Protein AF-A0A484GQF8-F1 (afdb_monomer)

Solvent-accessible surface area (backbone atoms only — not comparable to full-atom values): 5889 Å² total; per-residue (Å²): 137,86,90,86,85,80,86,82,73,81,69,83,78,73,81,80,77,76,72,71,57,75,66,56,55,52,52,53,52,53,53,52,52,58,55,53,76,70,54,70,72,72,78,61,75,83,69,74,68,73,72,71,95,64,81,67,92,70,77,82,72,65,57,96,90,39,71,72,84,86,70,85,74,83,72,89,81,85,80,133

Secondary structure (DSSP, 8-state):
----------PPPPP---PPPHHHHHHHHHHHHHHHTT-----SS--------PPPS--PPPBTTBPPP--PPPPP----

Mean predicted aligned error: 21.42 Å

Foldseek 3Di:
DDDDDDPPPPDPDDPPPPDPDPVVVVVVVVVVVVVVVPPPPPVDDPPPPPPDPDDPPDDADDDPNDRDDDDPDDDDDDDD

Sequence (80 aa):
TPPVESLNSLSPCPPSQESPDPCAMETELRALSRREEGQRWLDGPLRSESPEPRLSAFRPVMRNGVVPVFVPRPGPLIRS

Radius of gyration: 37.39 Å; Cα contacts (8 Å, |Δi|>4): 8; chains: 1; bounding box: 94×34×91 Å

pLDDT: mean 70.33, std 13.09, range [44.72, 91.12]

Structure (mmCIF, N/CA/C/O backbone):
data_AF-A0A484GQF8-F1
#
_entry.id   AF-A0A484GQF8-F1
#
loop_
_atom_site.group_PDB
_atom_site.id
_atom_site.type_symbol
_atom_site.label_atom_id
_atom_site.label_alt_id
_atom_site.label_comp_id
_atom_site.label_asym_id
_atom_site.label_entity_id
_atom_site.label_seq_id
_atom_site.pdbx_PDB_ins_code
_atom_site.Cartn_x
_atom_site.Cartn_y
_atom_site.Cartn_z
_atom_site.occupancy
_atom_site.B_iso_or_equiv
_atom_site.auth_seq_id
_atom_site.auth_comp_id
_atom_site.auth_asym_id
_atom_site.auth_atom_id
_atom_site.pdbx_PDB_model_num
ATOM 1 N N . THR A 1 1 ? -73.684 -10.770 71.238 1.00 44.72 1 THR A N 1
ATOM 2 C CA . THR A 1 1 ? -72.209 -10.639 71.295 1.00 44.72 1 THR A CA 1
ATOM 3 C C . THR A 1 1 ? -71.615 -12.007 71.009 1.00 44.72 1 THR A C 1
ATOM 5 O O . THR A 1 1 ? -72.139 -12.936 71.613 1.00 44.72 1 THR A O 1
ATOM 8 N N . PRO A 1 2 ? -70.605 -12.203 70.132 1.00 49.25 2 PRO A N 1
ATOM 9 C CA . PRO A 1 2 ? -69.782 -11.275 69.331 1.00 49.25 2 PRO A CA 1
ATOM 10 C C . PRO A 1 2 ? -69.976 -11.424 67.786 1.00 49.25 2 PRO A C 1
ATOM 12 O O . PRO A 1 2 ? -70.774 -12.261 67.364 1.00 49.25 2 PRO A O 1
ATOM 15 N N . PRO A 1 3 ? -69.311 -10.588 66.953 1.00 62.62 3 PRO A N 1
ATOM 16 C CA . PRO A 1 3 ? -69.278 -10.670 65.481 1.00 62.62 3 PRO A CA 1
ATOM 17 C C . PRO A 1 3 ? -68.069 -11.502 65.000 1.00 62.62 3 PRO A C 1
ATOM 19 O O . PRO A 1 3 ? -67.317 -11.943 65.863 1.00 62.62 3 PRO A O 1
ATOM 22 N N . VAL A 1 4 ? -67.886 -11.677 63.674 1.00 48.47 4 VAL A N 1
ATOM 23 C CA . VAL A 1 4 ? -66.596 -11.795 62.921 1.00 48.47 4 VAL A CA 1
ATOM 24 C C . VAL 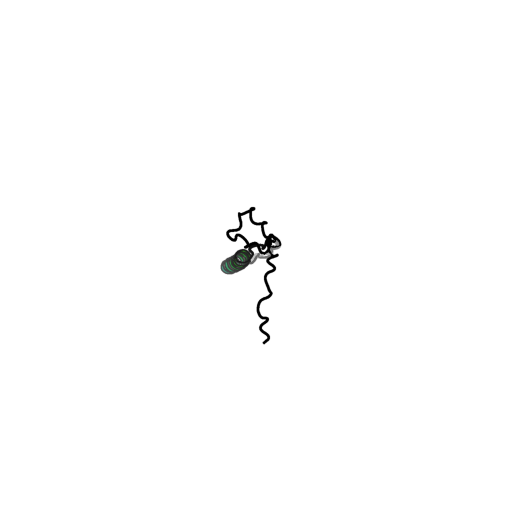A 1 4 ? -66.781 -12.682 61.672 1.00 48.47 4 VAL A C 1
ATOM 26 O O . VAL A 1 4 ? -67.126 -13.850 61.775 1.00 48.47 4 VAL A O 1
ATOM 29 N N . GLU A 1 5 ? -66.915 -12.059 60.497 1.00 50.44 5 GLU A N 1
ATOM 30 C CA . GLU A 1 5 ? -65.900 -11.922 59.426 1.00 50.44 5 GLU A CA 1
ATOM 31 C C . GLU A 1 5 ? -65.934 -13.077 58.418 1.00 50.44 5 GLU A C 1
ATOM 33 O O . GLU A 1 5 ? -65.683 -14.225 58.751 1.00 50.44 5 GLU A O 1
ATOM 38 N N . SER A 1 6 ? -66.155 -12.749 57.144 1.00 45.00 6 SER A N 1
ATOM 39 C CA . SER A 1 6 ? -65.387 -13.398 56.081 1.00 45.00 6 SER A CA 1
ATOM 40 C C . SER A 1 6 ? -65.352 -12.467 54.877 1.00 45.00 6 SER A C 1
ATOM 42 O O . SER A 1 6 ? -66.212 -12.495 53.995 1.00 45.00 6 SER A O 1
ATOM 44 N N . LEU A 1 7 ? -64.365 -11.574 54.894 1.00 49.88 7 LEU A N 1
ATOM 45 C CA . LEU A 1 7 ? -63.967 -10.752 53.760 1.00 49.88 7 LEU A CA 1
ATOM 46 C C . LEU A 1 7 ? -63.466 -11.678 52.643 1.00 49.88 7 LEU A C 1
ATOM 48 O O . LEU A 1 7 ? -62.274 -11.937 52.524 1.00 49.88 7 LEU A O 1
ATOM 52 N N . ASN A 1 8 ? -64.369 -12.175 51.799 1.00 50.72 8 ASN A N 1
ATOM 53 C CA . ASN A 1 8 ? -64.004 -12.841 50.547 1.00 50.72 8 ASN A CA 1
ATOM 54 C C . ASN A 1 8 ? -63.694 -11.806 49.454 1.00 50.72 8 ASN A C 1
ATOM 56 O O . ASN A 1 8 ? -64.248 -11.844 48.358 1.00 50.72 8 ASN A O 1
ATOM 60 N N . SER A 1 9 ? -62.783 -10.878 49.745 1.00 51.72 9 SER A N 1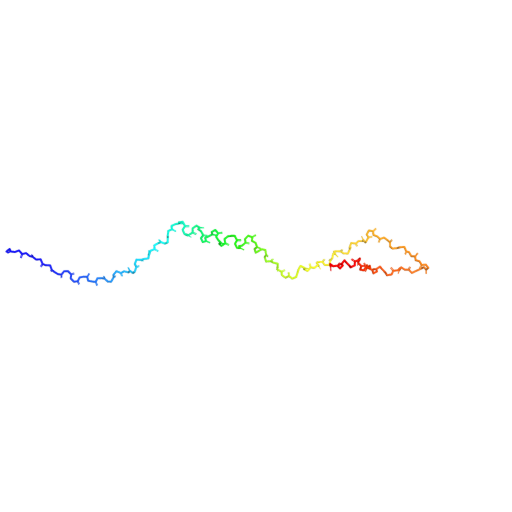
ATOM 61 C CA . SER A 1 9 ? -62.123 -10.050 48.736 1.00 51.72 9 SER A CA 1
ATOM 62 C C . SER A 1 9 ? -60.805 -10.713 48.337 1.00 51.72 9 SER A C 1
ATOM 64 O O . SER A 1 9 ? -59.722 -10.230 48.666 1.00 51.72 9 SER A O 1
ATOM 66 N N . LEU A 1 10 ? -60.883 -11.853 47.649 1.00 51.75 10 LEU A N 1
ATOM 67 C CA . LEU A 1 10 ? -59.719 -12.444 46.989 1.00 51.75 10 LEU A CA 1
ATOM 68 C C . LEU A 1 10 ? -59.452 -11.664 45.698 1.00 51.75 10 LEU A C 1
ATOM 70 O O . LEU A 1 10 ? -59.840 -12.069 44.606 1.00 51.75 10 LEU A O 1
ATOM 74 N N . SER A 1 11 ? -58.804 -10.510 45.844 1.00 58.34 11 SER A N 1
ATOM 75 C CA . SER A 1 11 ? -58.034 -9.928 44.749 1.00 58.34 11 SER A CA 1
ATOM 76 C C . SER A 1 11 ? -56.834 -10.843 44.492 1.00 58.34 11 SER A C 1
ATOM 78 O O . SER A 1 11 ? -56.113 -11.151 45.444 1.00 58.34 11 SER A O 1
ATOM 80 N N . PRO A 1 12 ? -56.560 -11.268 43.248 1.00 51.22 12 PRO A N 1
ATOM 81 C CA . PRO A 1 12 ? -55.286 -11.888 42.923 1.00 51.22 12 PRO A CA 1
ATOM 82 C C . PRO A 1 12 ? -54.183 -10.853 43.164 1.00 51.22 12 PRO A C 1
ATOM 84 O O . PRO A 1 12 ? -54.178 -9.794 42.533 1.00 51.22 12 PRO A O 1
ATOM 87 N N . CYS A 1 13 ? -53.272 -11.114 44.102 1.00 53.34 13 CYS A N 1
ATOM 88 C CA . CYS A 1 13 ? -52.032 -10.348 44.185 1.00 53.34 13 CYS A CA 1
ATOM 89 C C . CYS A 1 13 ? -51.286 -10.501 42.848 1.00 53.34 13 CYS A C 1
ATOM 91 O O . CYS A 1 13 ? -51.125 -11.637 42.390 1.00 53.34 13 CYS A O 1
ATOM 93 N N . PRO A 1 14 ? -50.818 -9.413 42.207 1.00 57.50 14 PRO A N 1
ATOM 94 C CA . PRO A 1 14 ? -49.879 -9.558 41.106 1.00 57.50 14 PRO A CA 1
ATOM 95 C C . PRO A 1 14 ? -48.604 -10.239 41.633 1.00 57.50 14 PRO A C 1
ATOM 97 O O . PRO A 1 14 ? -48.268 -10.066 42.811 1.00 57.50 14 PRO A O 1
ATOM 100 N N . PRO A 1 15 ? -47.900 -11.035 40.807 1.00 58.59 15 PRO A N 1
ATOM 101 C CA . PRO A 1 15 ? -46.644 -11.637 41.226 1.00 58.59 15 PRO A CA 1
ATOM 102 C C . PRO A 1 15 ? -45.703 -10.518 41.674 1.00 58.59 15 PRO A C 1
ATOM 104 O O . PRO A 1 15 ? -45.502 -9.548 40.943 1.00 58.59 15 PRO A O 1
ATOM 107 N N . SER A 1 16 ? -45.176 -10.636 42.894 1.00 56.38 16 SER A N 1
ATOM 108 C CA . SER A 1 16 ? -44.167 -9.720 43.412 1.00 56.38 16 SER A CA 1
ATOM 109 C C . SER A 1 16 ? -42.992 -9.750 42.445 1.00 56.38 16 SER A C 1
AT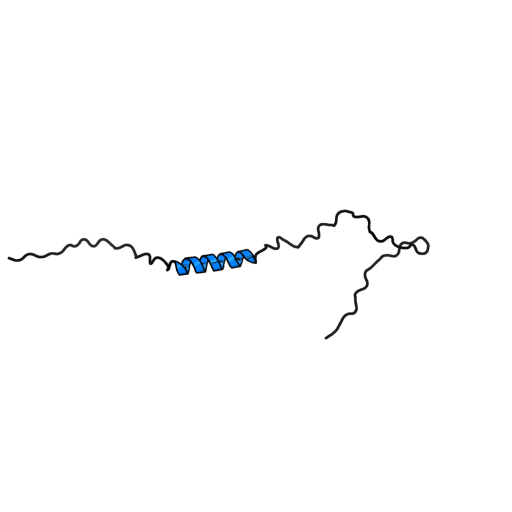OM 111 O O . SER A 1 16 ? -42.279 -10.748 42.360 1.00 56.38 16 SER A O 1
ATOM 113 N N . GLN A 1 17 ? -42.838 -8.685 41.663 1.00 60.44 17 GLN A N 1
ATOM 114 C CA . GLN A 1 17 ? -41.655 -8.472 40.852 1.00 60.44 17 GLN A CA 1
ATOM 115 C C . GLN A 1 17 ? -40.530 -8.196 41.845 1.00 60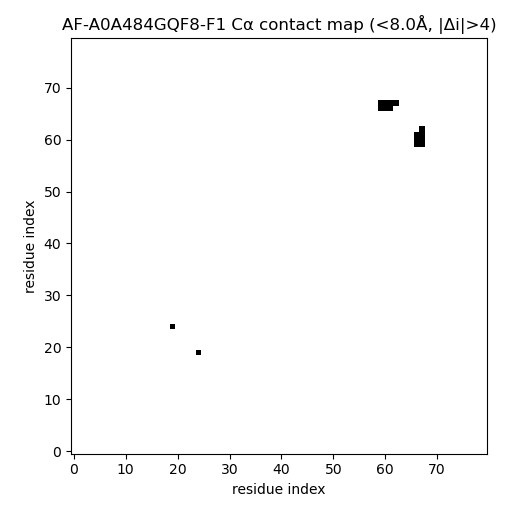.44 17 GLN A C 1
ATOM 117 O O . GLN A 1 17 ? -40.381 -7.075 42.323 1.00 60.44 17 GLN A O 1
ATOM 122 N N . GLU A 1 18 ? -39.824 -9.255 42.244 1.00 61.88 18 GLU A N 1
ATOM 123 C CA . GLU A 1 18 ? -38.608 -9.154 43.040 1.00 61.88 18 GLU A CA 1
ATOM 124 C C . GLU A 1 18 ? -37.668 -8.229 42.271 1.00 61.88 18 GLU A C 1
ATOM 126 O O . GLU A 1 18 ? -37.189 -8.562 41.185 1.00 61.88 18 GLU A O 1
ATOM 131 N N . SER A 1 19 ? -37.524 -6.999 42.766 1.00 64.75 19 SER A N 1
ATOM 132 C CA . SER A 1 19 ? -36.605 -6.042 42.176 1.00 64.75 19 SER A CA 1
ATOM 133 C C . SER A 1 19 ? -35.216 -6.654 42.313 1.00 64.75 19 SER A C 1
ATOM 135 O O . SER A 1 19 ? -34.826 -6.945 43.450 1.00 64.75 19 SER A O 1
ATOM 137 N N . PRO A 1 20 ? -34.486 -6.885 41.208 1.00 66.06 20 PRO A N 1
ATOM 138 C CA . PRO A 1 20 ? -33.128 -7.387 41.310 1.00 66.06 20 PRO A CA 1
ATOM 139 C C . PRO A 1 20 ? -32.340 -6.456 42.231 1.00 66.06 20 PRO A C 1
ATOM 141 O O . PRO A 1 20 ? -32.552 -5.239 42.211 1.00 66.06 20 PRO A O 1
ATOM 144 N N . ASP A 1 21 ? -31.477 -7.037 43.065 1.00 72.69 21 ASP A N 1
ATOM 145 C CA . ASP A 1 21 ? -30.587 -6.273 43.936 1.00 72.69 21 ASP A CA 1
ATOM 146 C C . ASP A 1 21 ? -29.939 -5.144 43.107 1.00 72.69 21 ASP A C 1
ATOM 148 O O . ASP A 1 21 ? -29.417 -5.425 42.022 1.00 72.69 21 ASP A O 1
ATOM 152 N N . PRO A 1 22 ? -29.983 -3.871 43.538 1.00 75.19 22 PRO A N 1
ATOM 153 C CA . PRO A 1 22 ? -29.367 -2.767 42.801 1.00 75.19 22 PRO A CA 1
ATOM 154 C C . PRO A 1 22 ? -27.904 -3.040 42.399 1.00 75.19 22 PRO A C 1
ATOM 156 O O . PRO A 1 22 ? -27.459 -2.567 41.352 1.00 75.19 22 PRO A O 1
ATOM 159 N N . CYS A 1 23 ? -27.174 -3.860 43.165 1.00 76.31 23 CYS A N 1
ATOM 160 C CA . CYS A 1 23 ? -25.815 -4.305 42.834 1.00 76.31 23 CYS A CA 1
ATOM 161 C C . CYS A 1 23 ? -25.757 -5.315 41.661 1.00 76.31 23 CYS A C 1
ATOM 163 O O . CYS A 1 23 ? -24.799 -5.338 40.877 1.00 76.31 23 CYS A O 1
ATOM 165 N N . ALA A 1 24 ? -26.801 -6.129 41.481 1.00 79.12 24 ALA A N 1
ATOM 166 C CA . ALA A 1 24 ? -26.921 -7.054 40.355 1.00 79.12 24 ALA A CA 1
ATOM 167 C C . ALA A 1 24 ? -27.059 -6.297 39.025 1.00 79.12 24 ALA A C 1
ATOM 169 O O . ALA A 1 24 ? -26.396 -6.650 38.047 1.00 79.12 24 ALA A O 1
ATOM 170 N N . MET A 1 25 ? -27.832 -5.203 39.011 1.00 77.75 25 MET A N 1
ATOM 171 C CA . MET A 1 25 ? -27.950 -4.328 37.839 1.00 77.75 25 MET A CA 1
ATOM 172 C C . MET A 1 25 ? -26.617 -3.659 37.479 1.00 77.75 25 MET A C 1
ATOM 174 O O . MET A 1 25 ? -26.262 -3.599 36.303 1.00 77.75 25 MET A O 1
ATOM 178 N N . GLU A 1 26 ? -25.841 -3.195 38.466 1.00 79.56 26 GLU A N 1
ATOM 179 C CA . GLU A 1 26 ? -24.511 -2.620 38.211 1.00 79.56 26 GLU A CA 1
ATOM 180 C C . GLU A 1 26 ? -23.574 -3.646 37.552 1.00 79.56 26 GLU A C 1
ATOM 182 O O . GLU A 1 26 ? -22.861 -3.329 36.597 1.00 79.56 26 GLU A O 1
ATOM 187 N N . THR A 1 27 ? -23.609 -4.895 38.022 1.00 84.25 27 THR A N 1
ATOM 188 C CA . THR A 1 27 ? -22.755 -5.980 37.520 1.00 84.25 27 THR A CA 1
ATOM 189 C C . THR A 1 27 ? -23.083 -6.345 36.073 1.00 84.25 27 THR A C 1
ATOM 191 O O . THR A 1 27 ? -22.172 -6.520 35.260 1.00 84.25 27 THR A O 1
ATOM 194 N N . GLU A 1 28 ? -24.367 -6.417 35.725 1.00 84.75 28 GLU A N 1
ATOM 195 C CA . GLU A 1 28 ? -24.816 -6.677 34.356 1.00 84.75 28 GLU A CA 1
ATOM 196 C C . GLU A 1 28 ? -24.396 -5.546 33.407 1.00 84.75 28 GLU A C 1
ATOM 198 O O . GLU A 1 28 ? -23.797 -5.801 32.358 1.00 84.75 28 GLU A O 1
ATOM 203 N N . LEU A 1 29 ? -24.596 -4.288 33.815 1.00 81.88 29 LEU A N 1
ATOM 204 C CA . LEU A 1 29 ? -24.176 -3.120 33.036 1.00 81.88 29 LEU A CA 1
ATOM 205 C C . LEU A 1 29 ? -22.653 -3.070 32.847 1.00 81.88 29 LEU A C 1
ATOM 207 O O . LEU A 1 29 ? -22.1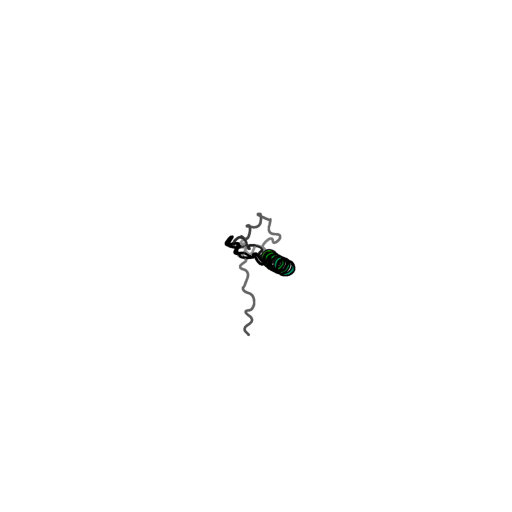70 -2.785 31.750 1.00 81.88 29 LEU A O 1
ATOM 211 N N . ARG A 1 30 ? -21.879 -3.413 33.881 1.00 82.06 30 ARG A N 1
ATOM 212 C CA . ARG A 1 30 ? -20.409 -3.509 33.817 1.00 82.06 30 ARG A CA 1
ATOM 213 C C . ARG A 1 30 ? -19.933 -4.651 32.920 1.00 82.06 30 ARG A C 1
ATOM 215 O O . ARG A 1 30 ? -18.889 -4.529 32.279 1.00 82.06 30 ARG A O 1
ATOM 222 N N . ALA A 1 31 ? -20.660 -5.765 32.871 1.00 81.19 31 ALA A N 1
ATOM 223 C CA . ALA A 1 31 ? -20.348 -6.882 31.982 1.00 81.19 31 ALA A CA 1
ATOM 224 C C . ALA A 1 31 ? -20.619 -6.527 30.510 1.00 81.19 31 ALA A C 1
ATOM 226 O O . ALA A 1 31 ? -19.798 -6.842 29.644 1.00 81.19 31 ALA A O 1
ATOM 227 N N . LEU A 1 32 ? -21.724 -5.826 30.230 1.00 77.94 32 LEU A N 1
ATOM 228 C CA . LEU A 1 32 ? -22.060 -5.325 28.894 1.00 77.94 32 LEU A CA 1
ATOM 229 C C . LEU A 1 32 ? -21.049 -4.276 28.409 1.00 77.94 32 LEU A C 1
ATOM 231 O O . LEU A 1 32 ? -20.538 -4.402 27.297 1.00 77.94 32 LEU A O 1
ATOM 235 N N . SER A 1 33 ? -20.659 -3.321 29.259 1.00 72.50 33 SER A N 1
ATOM 236 C CA . SER A 1 33 ? -19.685 -2.285 28.885 1.00 72.50 33 SER A CA 1
ATOM 237 C C . SER A 1 33 ? -18.305 -2.867 28.549 1.00 72.50 33 SER A C 1
ATOM 239 O O . SER A 1 33 ? -17.657 -2.440 27.597 1.00 72.50 33 SER A O 1
ATOM 241 N N . A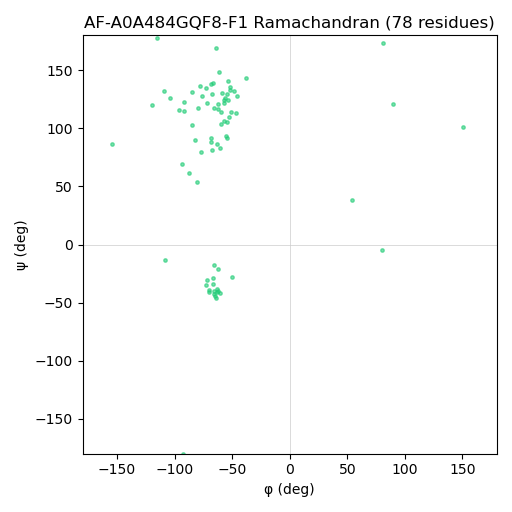RG A 1 34 ? -17.856 -3.895 29.289 1.00 71.75 34 ARG A N 1
ATOM 242 C CA . ARG A 1 34 ? -16.590 -4.600 29.008 1.00 71.75 34 ARG A CA 1
ATOM 243 C C . ARG A 1 34 ? -16.617 -5.380 27.695 1.00 71.75 34 ARG A C 1
ATOM 245 O O . ARG A 1 34 ? -15.568 -5.586 27.089 1.00 71.75 34 ARG A O 1
ATOM 252 N N . ARG A 1 35 ? -17.795 -5.839 27.263 1.00 65.69 35 ARG A N 1
ATOM 253 C CA . ARG A 1 35 ? -17.972 -6.530 25.980 1.00 65.69 35 ARG A CA 1
ATOM 254 C C . ARG A 1 35 ? -17.803 -5.567 24.807 1.00 65.69 35 ARG A C 1
ATOM 256 O O . ARG A 1 35 ? -17.183 -5.940 23.816 1.00 65.69 35 ARG A O 1
ATOM 263 N N . GLU A 1 36 ? -18.302 -4.342 24.936 1.00 63.72 36 GLU A N 1
ATOM 264 C CA . GLU A 1 36 ? -18.173 -3.294 23.917 1.00 63.72 36 GLU A CA 1
ATOM 265 C C . GLU A 1 36 ? -16.749 -2.724 23.838 1.00 63.72 36 GLU A C 1
ATOM 267 O O . GLU A 1 36 ? -16.252 -2.474 22.742 1.00 63.72 36 GLU A O 1
ATOM 272 N N . GLU A 1 37 ? -16.038 -2.620 24.965 1.00 62.19 37 GLU A N 1
ATOM 273 C CA . GLU A 1 37 ? -14.686 -2.035 25.040 1.00 62.19 37 GLU A CA 1
ATOM 274 C C . GLU A 1 37 ? -13.602 -2.844 24.285 1.00 62.19 37 GLU A C 1
ATOM 276 O O . GLU A 1 37 ? -12.543 -2.318 23.945 1.00 62.19 37 GLU A O 1
ATOM 281 N N . GLY A 1 38 ? -13.869 -4.116 23.962 1.00 59.09 38 GLY A N 1
ATOM 282 C CA . GLY A 1 38 ? -13.009 -4.967 23.124 1.00 59.09 38 GLY A CA 1
ATOM 283 C C . GLY A 1 38 ? -13.568 -5.254 21.727 1.00 59.09 38 GLY A C 1
ATOM 284 O O . GLY A 1 38 ? -12.833 -5.715 20.851 1.00 59.09 38 GLY A O 1
ATOM 285 N N . GLN A 1 39 ? -14.847 -4.959 21.491 1.00 59.06 39 GLN A N 1
ATOM 286 C CA . GLN A 1 39 ? -15.486 -5.080 20.185 1.00 59.06 39 GLN A CA 1
ATOM 287 C C . GLN A 1 39 ? -15.279 -3.792 19.393 1.00 59.06 39 GLN A C 1
ATOM 289 O O . GLN A 1 39 ? -16.222 -3.147 18.937 1.00 59.06 39 GLN A O 1
ATOM 294 N N . ARG A 1 40 ? -14.010 -3.452 19.126 1.00 61.41 40 ARG A N 1
ATOM 295 C CA . ARG A 1 40 ? -13.744 -2.803 17.845 1.00 61.41 40 ARG A CA 1
ATOM 296 C C . ARG A 1 40 ? -14.199 -3.821 16.812 1.00 61.41 40 ARG A C 1
ATOM 298 O O . ARG A 1 40 ? -13.568 -4.862 16.636 1.00 61.41 40 ARG A O 1
ATOM 305 N N . TRP A 1 41 ? -15.353 -3.586 16.210 1.00 58.44 41 TRP A N 1
ATOM 306 C CA . TRP A 1 41 ? -15.718 -4.292 15.002 1.00 58.44 41 TRP A CA 1
ATOM 307 C C . TRP A 1 41 ? -14.526 -4.073 14.072 1.00 58.44 41 TRP A C 1
ATOM 309 O O . TRP A 1 41 ? -14.213 -2.942 13.697 1.00 58.44 41 TRP A O 1
ATOM 319 N N . LEU A 1 42 ? -13.754 -5.133 13.827 1.00 61.59 42 LEU A N 1
ATOM 320 C CA . LEU A 1 42 ? -12.862 -5.175 12.683 1.00 61.59 42 LEU A CA 1
ATOM 321 C C . LEU A 1 42 ? -13.825 -5.211 11.503 1.00 61.59 42 LEU A C 1
ATOM 323 O O . LEU A 1 42 ? -14.242 -6.282 11.066 1.00 61.59 42 LEU A O 1
ATOM 327 N N . ASP A 1 43 ? -14.319 -4.028 11.147 1.00 55.44 43 ASP A N 1
ATOM 328 C CA . ASP A 1 43 ? -15.308 -3.821 10.109 1.00 55.44 43 ASP A CA 1
ATOM 329 C C . ASP A 1 43 ? -14.632 -4.148 8.781 1.00 55.44 43 ASP A C 1
ATOM 331 O O . ASP A 1 43 ? -13.944 -3.337 8.162 1.00 55.44 43 ASP A O 1
ATOM 335 N N . GLY A 1 44 ? -14.719 -5.428 8.435 1.00 63.53 44 GLY A N 1
ATOM 336 C CA . GLY A 1 44 ? -14.132 -6.009 7.246 1.00 63.53 44 GLY A CA 1
ATOM 337 C C . GLY A 1 44 ? -12.641 -6.349 7.358 1.00 63.53 44 GLY A C 1
ATOM 338 O O . GLY A 1 44 ? -11.961 -6.039 8.342 1.00 63.53 44 GLY A O 1
ATOM 339 N N . PRO A 1 45 ? -12.099 -7.013 6.316 1.00 64.00 45 PRO A N 1
ATOM 340 C CA . PRO A 1 45 ? -10.660 -7.049 6.109 1.00 64.00 45 PRO A CA 1
ATOM 341 C C . PRO A 1 45 ? -10.172 -5.612 6.221 1.00 64.00 45 PRO A C 1
ATOM 343 O O . PRO A 1 45 ? -10.780 -4.747 5.589 1.00 64.00 45 PRO A O 1
ATOM 346 N N . LEU A 1 46 ? -9.108 -5.365 6.993 1.00 61.12 46 LEU A N 1
ATOM 347 C CA . LEU A 1 46 ? -8.374 -4.108 6.934 1.00 61.12 46 LEU A CA 1
ATOM 348 C C . LEU A 1 46 ? -7.991 -3.950 5.467 1.00 61.12 46 LEU A C 1
ATOM 350 O O . LEU A 1 46 ? -7.024 -4.554 4.998 1.00 61.12 46 LEU A O 1
ATOM 354 N N . ARG A 1 47 ? -8.840 -3.268 4.697 1.00 57.53 47 ARG A N 1
ATOM 355 C CA . ARG A 1 47 ? -8.573 -2.999 3.305 1.00 57.53 47 ARG A CA 1
ATOM 356 C C . ARG A 1 47 ? -7.286 -2.229 3.415 1.00 57.53 47 ARG A C 1
ATOM 358 O O . ARG A 1 47 ? -7.255 -1.186 4.059 1.00 57.53 47 ARG A O 1
ATOM 365 N N . SER A 1 48 ? -6.207 -2.811 2.901 1.00 62.88 48 SER A N 1
ATOM 366 C CA . SER A 1 48 ? -5.035 -2.035 2.572 1.00 62.88 48 SER A CA 1
ATOM 367 C C . SER A 1 48 ? -5.586 -0.980 1.631 1.00 62.88 48 SER A C 1
ATOM 369 O O . SER A 1 48 ? -5.832 -1.262 0.455 1.00 62.88 48 SER A O 1
ATOM 371 N N . GLU A 1 49 ? -5.951 0.168 2.191 1.00 57.25 49 GLU A N 1
ATOM 372 C CA . GLU A 1 49 ? -6.154 1.384 1.448 1.00 57.25 49 GLU A CA 1
ATOM 373 C C . GLU A 1 49 ? -4.919 1.424 0.572 1.00 57.25 49 GLU A C 1
ATOM 375 O O . GLU A 1 49 ? -3.796 1.340 1.083 1.00 57.25 49 GLU A O 1
ATOM 380 N N . SER A 1 50 ? -5.131 1.278 -0.739 1.00 64.44 50 SER A N 1
ATOM 381 C CA . SER A 1 50 ? -4.025 1.338 -1.677 1.00 64.44 50 SER A CA 1
ATOM 382 C C . SER A 1 50 ? -3.326 2.630 -1.307 1.00 64.44 50 SER A C 1
ATOM 384 O O . SER A 1 50 ? -3.987 3.664 -1.414 1.00 64.44 50 SER A O 1
ATOM 386 N N . PRO A 1 51 ? -2.082 2.585 -0.793 1.00 67.88 51 PRO A N 1
ATOM 387 C CA . PRO A 1 51 ? -1.438 3.797 -0.334 1.00 67.88 51 PRO A CA 1
ATOM 388 C C . PRO A 1 51 ? -1.540 4.792 -1.481 1.00 67.88 51 PRO A C 1
ATOM 390 O O . PRO A 1 51 ? -1.347 4.383 -2.636 1.00 67.88 51 PRO A O 1
ATOM 393 N N . GLU A 1 52 ? -1.896 6.051 -1.187 1.00 69.62 52 GLU A N 1
ATOM 394 C CA . GLU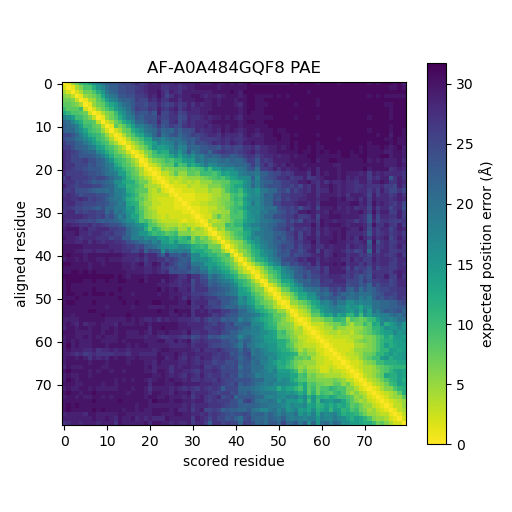 A 1 52 ? -1.830 7.126 -2.179 1.00 69.62 52 GLU A CA 1
ATOM 395 C C . GLU A 1 52 ? -0.572 6.921 -3.030 1.00 69.62 52 GLU A C 1
ATOM 397 O O . GLU A 1 52 ? 0.444 6.501 -2.459 1.00 69.62 52 GLU A O 1
ATOM 402 N N . PRO A 1 53 ? -0.586 7.204 -4.346 1.00 68.88 53 PRO A N 1
ATOM 403 C CA . PRO A 1 53 ? 0.590 7.064 -5.196 1.00 68.88 53 PRO A CA 1
ATOM 404 C C . PRO A 1 53 ? 1.721 7.972 -4.690 1.00 68.88 53 PRO A C 1
ATOM 406 O O . PRO A 1 53 ? 1.916 9.102 -5.128 1.00 68.88 53 PRO A O 1
ATOM 409 N N . ARG A 1 54 ? 2.462 7.489 -3.699 1.00 71.12 54 ARG A N 1
ATOM 410 C CA . ARG A 1 54 ? 3.599 8.152 -3.096 1.00 71.12 54 ARG A CA 1
ATOM 411 C C . ARG A 1 54 ? 4.780 7.803 -3.965 1.00 71.12 54 ARG A C 1
ATOM 413 O O . ARG A 1 54 ? 5.009 6.638 -4.291 1.00 71.12 54 ARG A O 1
ATOM 420 N N . LEU A 1 55 ? 5.536 8.825 -4.338 1.00 75.50 55 LEU A N 1
ATOM 421 C CA . LEU A 1 55 ? 6.799 8.612 -5.020 1.00 75.50 55 LEU A CA 1
ATOM 422 C C . LEU A 1 55 ? 7.665 7.721 -4.124 1.00 75.50 55 LEU A C 1
ATOM 424 O O . LEU A 1 55 ? 7.910 8.046 -2.962 1.00 75.50 55 LEU A O 1
ATOM 428 N N . SER A 1 56 ? 8.073 6.568 -4.657 1.00 75.44 56 SER A N 1
ATOM 429 C CA . SER A 1 56 ? 8.975 5.656 -3.961 1.00 75.44 56 SER A CA 1
ATOM 430 C C . SER A 1 56 ? 10.227 6.424 -3.536 1.00 75.44 56 SER A C 1
ATOM 432 O O . SER A 1 56 ? 10.910 7.008 -4.377 1.00 75.44 56 SER A O 1
ATOM 434 N N . ALA A 1 57 ? 10.557 6.396 -2.240 1.00 84.56 57 ALA A N 1
ATOM 435 C CA . ALA A 1 57 ? 11.825 6.931 -1.734 1.00 84.56 57 ALA A CA 1
ATOM 436 C C . ALA A 1 57 ? 13.036 6.181 -2.324 1.00 84.56 57 ALA A C 1
ATOM 438 O O . ALA A 1 57 ? 14.151 6.698 -2.361 1.00 84.56 57 ALA A O 1
ATOM 439 N N . PHE A 1 58 ? 12.808 4.962 -2.816 1.00 77.75 58 PHE A N 1
ATOM 440 C CA . PHE A 1 58 ? 13.801 4.151 -3.495 1.00 77.75 58 PHE A CA 1
ATOM 441 C C . PHE A 1 58 ? 13.742 4.390 -5.000 1.00 77.75 58 PHE A C 1
ATOM 443 O O . PHE A 1 58 ? 12.716 4.151 -5.644 1.00 77.75 58 PHE A O 1
ATOM 450 N N . ARG A 1 59 ? 14.874 4.799 -5.573 1.00 81.00 59 ARG A N 1
ATOM 451 C CA . ARG A 1 59 ? 15.097 4.791 -7.021 1.00 81.00 59 ARG A CA 1
ATOM 452 C C . ARG A 1 59 ? 15.849 3.507 -7.379 1.00 81.00 59 ARG A C 1
ATOM 454 O O . ARG A 1 59 ? 16.974 3.341 -6.907 1.00 81.00 59 ARG A O 1
ATOM 461 N N . PRO A 1 60 ? 15.268 2.585 -8.165 1.00 83.88 60 PRO A N 1
ATOM 462 C CA . PRO A 1 60 ? 15.961 1.357 -8.518 1.00 83.88 60 PRO A CA 1
ATOM 463 C C . PRO A 1 60 ? 17.147 1.656 -9.440 1.00 83.88 60 PRO A C 1
ATOM 465 O O . PRO A 1 60 ? 17.052 2.467 -10.363 1.00 83.88 60 PRO A O 1
ATOM 468 N N . VAL A 1 61 ? 18.269 0.983 -9.194 1.00 85.06 61 VAL A N 1
ATOM 469 C CA . VAL A 1 61 ? 19.457 1.080 -10.047 1.00 85.06 61 VAL A CA 1
ATOM 470 C C . VAL A 1 61 ? 19.222 0.268 -11.320 1.00 85.06 61 VAL A C 1
ATOM 472 O O . VAL A 1 61 ? 18.867 -0.910 -11.258 1.00 85.06 61 VAL A O 1
ATOM 475 N N . MET A 1 62 ? 19.428 0.894 -12.478 1.00 90.44 62 MET A N 1
ATOM 476 C CA . MET A 1 62 ? 19.333 0.227 -13.777 1.00 90.44 62 MET A CA 1
ATOM 477 C C . MET A 1 62 ? 20.591 -0.600 -14.045 1.00 90.44 62 MET A C 1
ATOM 479 O O . MET A 1 62 ? 21.709 -0.123 -13.854 1.00 90.44 62 MET A O 1
ATOM 483 N N . ARG A 1 63 ? 20.420 -1.819 -14.557 1.00 87.50 63 ARG A N 1
ATOM 484 C CA . ARG A 1 63 ? 21.515 -2.667 -15.040 1.00 87.50 63 ARG A CA 1
ATOM 485 C C . ARG A 1 63 ? 21.279 -2.957 -16.516 1.00 87.50 63 ARG A C 1
ATOM 487 O O . ARG A 1 63 ? 20.252 -3.524 -16.867 1.00 87.50 63 ARG A O 1
ATOM 494 N N . ASN A 1 64 ? 22.216 -2.560 -17.379 1.00 90.56 64 ASN A N 1
ATOM 495 C CA . ASN A 1 64 ? 22.112 -2.728 -18.838 1.00 90.56 64 ASN A CA 1
ATOM 496 C C . ASN A 1 64 ? 20.821 -2.129 -19.436 1.00 90.56 64 ASN A C 1
ATOM 498 O O . ASN A 1 64 ? 20.195 -2.732 -20.300 1.00 90.56 64 ASN A O 1
ATOM 502 N N . GLY A 1 65 ? 20.378 -0.972 -18.935 1.00 91.12 65 GLY A N 1
ATOM 503 C CA . GLY A 1 65 ? 19.137 -0.336 -19.397 1.00 91.12 65 GLY A CA 1
ATOM 504 C C . GLY A 1 65 ? 17.849 -0.925 -18.807 1.00 91.12 65 GLY A C 1
ATOM 505 O O . GLY A 1 65 ? 16.779 -0.371 -19.038 1.00 91.12 65 GLY A O 1
ATOM 506 N N . VAL A 1 66 ? 17.931 -1.998 -18.013 1.00 89.31 66 VAL A N 1
ATOM 507 C CA . VAL A 1 66 ? 16.768 -2.684 -17.435 1.00 89.31 66 VAL A CA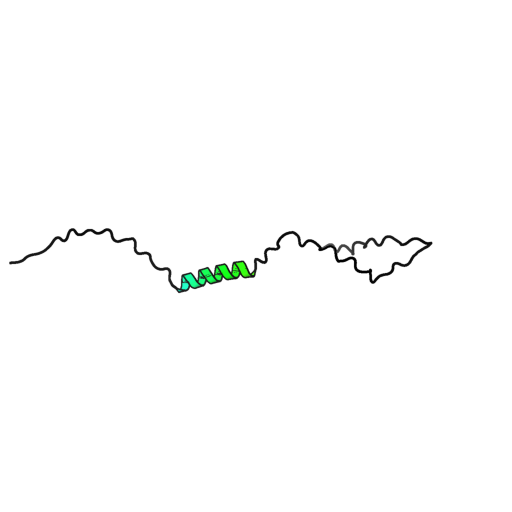 1
ATOM 508 C C . VAL A 1 66 ? 16.691 -2.428 -15.930 1.00 89.31 66 VAL A C 1
ATOM 510 O O . VAL A 1 66 ? 17.682 -2.570 -15.208 1.00 89.31 66 VAL A O 1
ATOM 513 N N . VAL A 1 67 ? 15.504 -2.057 -15.444 1.00 86.44 67 VAL A N 1
ATOM 514 C CA . VAL A 1 67 ? 15.199 -2.023 -14.007 1.00 86.44 67 VAL A CA 1
ATOM 515 C C . VAL A 1 67 ? 14.901 -3.456 -13.551 1.00 86.44 67 VAL A C 1
ATOM 517 O O . VAL A 1 67 ? 13.953 -4.057 -14.058 1.00 86.44 67 VAL A O 1
ATOM 520 N N . PRO A 1 68 ? 15.686 -4.040 -12.630 1.00 82.69 68 PRO A N 1
ATOM 521 C CA . PRO A 1 68 ? 15.413 -5.384 -12.140 1.00 82.69 68 PRO A CA 1
ATOM 522 C C . PRO A 1 68 ? 14.101 -5.412 -11.348 1.00 82.69 68 PRO A C 1
ATOM 524 O O . PRO A 1 68 ? 13.827 -4.517 -10.547 1.00 82.69 68 PRO A O 1
ATOM 527 N N . VAL A 1 69 ? 13.307 -6.468 -11.542 1.00 81.75 69 VAL A N 1
ATOM 528 C CA . VAL A 1 69 ? 12.094 -6.698 -10.748 1.00 81.75 69 VAL A CA 1
ATOM 529 C C . VAL A 1 69 ? 12.507 -6.959 -9.302 1.00 81.75 69 VAL A C 1
ATOM 531 O O . VAL A 1 69 ? 13.210 -7.928 -9.008 1.00 81.75 69 VAL A O 1
ATOM 534 N N . PHE A 1 70 ? 12.075 -6.090 -8.391 1.00 74.44 70 PHE A N 1
ATOM 535 C CA . PHE A 1 70 ? 12.296 -6.281 -6.965 1.00 74.44 70 PHE A CA 1
ATOM 536 C C . PHE A 1 70 ? 11.232 -7.229 -6.412 1.00 74.44 70 PHE A C 1
ATOM 538 O O . PHE A 1 70 ? 10.155 -6.808 -5.997 1.00 74.44 70 PHE A O 1
ATOM 545 N N . VAL A 1 71 ? 11.529 -8.527 -6.437 1.00 80.44 71 VAL A N 1
ATOM 546 C CA . VAL A 1 71 ? 10.737 -9.528 -5.719 1.00 80.44 71 VAL A CA 1
ATOM 547 C C . VAL A 1 71 ? 11.365 -9.691 -4.334 1.00 80.44 71 VAL A C 1
ATOM 549 O O . VAL A 1 71 ? 12.523 -10.121 -4.260 1.00 80.44 71 VAL A O 1
ATOM 552 N N . PRO A 1 72 ? 10.675 -9.333 -3.234 1.00 79.00 72 PRO A N 1
ATOM 553 C CA . PRO A 1 72 ? 11.199 -9.585 -1.898 1.00 79.00 72 PRO A CA 1
ATOM 554 C C . PRO A 1 72 ? 11.472 -11.084 -1.751 1.00 79.00 72 PRO A C 1
ATOM 556 O O . PRO A 1 72 ? 10.600 -11.917 -2.001 1.00 79.00 72 PRO A O 1
ATOM 559 N N . ARG A 1 73 ? 12.710 -11.441 -1.393 1.00 83.25 73 ARG A N 1
ATOM 560 C CA . ARG A 1 73 ? 13.058 -12.843 -1.158 1.00 83.25 73 ARG A CA 1
ATOM 561 C C . ARG A 1 73 ? 12.427 -13.281 0.164 1.00 83.25 73 ARG A C 1
ATOM 563 O O . ARG A 1 73 ? 12.557 -12.538 1.139 1.00 83.25 73 ARG A O 1
ATOM 570 N N . PRO A 1 74 ? 11.782 -14.458 0.226 1.00 84.31 74 PRO A N 1
ATOM 571 C CA . PRO A 1 74 ? 11.356 -15.030 1.494 1.00 84.31 74 PRO A CA 1
ATOM 572 C C . PRO A 1 74 ? 12.539 -15.064 2.466 1.00 84.31 74 PRO A C 1
ATOM 574 O O . PRO A 1 74 ? 13.647 -15.451 2.084 1.00 84.31 74 PRO A O 1
ATOM 577 N N . GLY A 1 75 ? 12.315 -14.613 3.700 1.00 86.00 75 GLY A N 1
ATOM 578 C CA . GLY A 1 75 ? 13.325 -14.692 4.751 1.00 86.00 75 GLY A CA 1
ATOM 579 C C . GLY A 1 75 ? 13.664 -16.147 5.106 1.00 86.00 75 GLY A C 1
ATOM 580 O O . GLY A 1 75 ? 12.960 -17.069 4.683 1.00 86.00 75 GLY A O 1
ATOM 581 N N . PRO A 1 76 ? 14.730 -16.377 5.890 1.00 87.56 76 PRO A N 1
ATOM 582 C CA . PRO A 1 76 ? 15.065 -17.709 6.379 1.00 87.56 76 PRO A CA 1
ATOM 583 C C . PRO A 1 76 ? 13.876 -18.332 7.118 1.00 87.56 76 PRO A C 1
ATOM 585 O O . PRO A 1 76 ? 13.290 -17.713 8.005 1.00 87.56 76 PRO A O 1
ATOM 588 N N . LEU A 1 77 ? 13.524 -19.564 6.754 1.00 85.75 77 LEU A N 1
ATOM 589 C CA . LEU A 1 77 ? 12.437 -20.306 7.384 1.00 85.75 77 LEU A CA 1
ATOM 590 C C . LEU A 1 77 ? 12.999 -21.003 8.630 1.00 85.75 77 LEU A C 1
ATOM 592 O O . LEU A 1 77 ? 13.718 -21.996 8.516 1.00 85.75 77 LEU A O 1
ATOM 596 N N . ILE A 1 78 ? 12.729 -20.452 9.816 1.00 87.56 78 ILE A N 1
ATOM 597 C CA . ILE A 1 78 ? 13.126 -21.076 11.086 1.00 87.56 78 ILE A CA 1
ATOM 598 C C . ILE A 1 78 ? 12.227 -22.301 11.300 1.00 87.56 78 ILE A C 1
ATOM 600 O O . ILE A 1 78 ? 11.004 -22.173 11.318 1.00 87.56 78 ILE A O 1
ATOM 604 N N . ARG A 1 79 ? 12.823 -23.490 11.432 1.00 88.44 79 ARG A N 1
ATOM 605 C CA . ARG A 1 79 ? 12.119 -24.736 11.775 1.00 88.44 79 ARG A CA 1
ATOM 606 C C . ARG A 1 79 ? 12.408 -25.054 13.245 1.00 88.44 79 ARG A C 1
ATOM 608 O O . ARG A 1 79 ? 13.577 -25.061 13.620 1.00 88.44 79 ARG A O 1
ATOM 615 N N . SER A 1 80 ? 11.351 -25.242 14.039 1.00 82.12 80 SER A N 1
ATOM 616 C CA . SER A 1 80 ? 11.397 -25.662 15.450 1.00 82.12 80 SER A CA 1
ATOM 617 C C . SER A 1 80 ? 11.751 -27.133 15.598 1.00 82.12 80 SER A C 1
ATOM 619 O O . SER A 1 80 ? 11.213 -2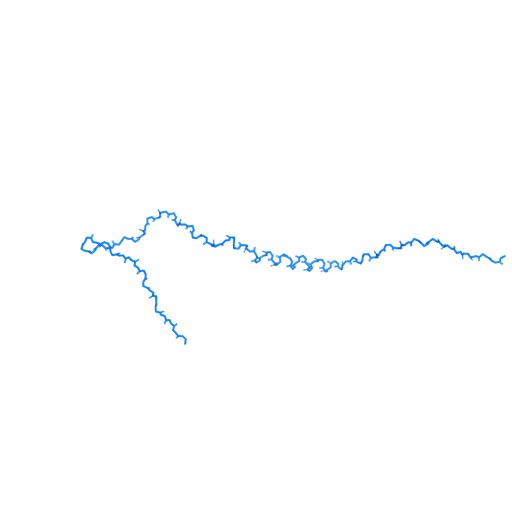7.912 14.775 1.00 82.12 80 SER A O 1
#

Organism: Sousa chinensis (NCBI:txid103600)